Protein AF-B7VDP3-F1 (afdb_monomer_lite)

pLDDT: mean 70.41, std 14.07, range [39.88, 89.5]

Radius of gyration: 23.16 Å; chains: 1; bounding box: 35×27×85 Å

Structure (mmCIF, N/CA/C/O backbone):
data_AF-B7VDP3-F1
#
_entry.id   AF-B7VDP3-F1
#
loop_
_atom_site.group_PDB
_atom_site.id
_atom_site.type_symbol
_atom_site.label_atom_id
_atom_site.label_alt_id
_atom_site.label_comp_id
_atom_site.label_asym_id
_atom_site.label_entity_id
_atom_site.label_seq_id
_atom_site.pdbx_PDB_ins_code
_atom_site.Cartn_x
_atom_site.Cartn_y
_atom_site.Cartn_z
_atom_site.occupancy
_atom_site.B_iso_or_equiv
_atom_site.auth_seq_id
_atom_site.auth_comp_id
_atom_site.auth_asym_id
_atom_site.auth_atom_id
_atom_site.pdbx_PDB_model_num
ATOM 1 N N . MET A 1 1 ? -17.508 -7.871 71.443 1.00 39.88 1 MET A N 1
ATOM 2 C CA . MET A 1 1 ? -18.711 -7.025 71.274 1.00 39.88 1 MET A CA 1
ATOM 3 C C . MET A 1 1 ? -18.356 -5.865 70.352 1.00 39.88 1 MET A C 1
ATOM 5 O O . MET A 1 1 ? -17.304 -5.286 70.564 1.00 39.88 1 MET A O 1
ATOM 9 N N . MET A 1 2 ? -19.194 -5.642 69.328 1.00 45.88 2 MET A N 1
ATOM 10 C CA . MET A 1 2 ? -19.334 -4.509 68.379 1.00 45.88 2 MET A CA 1
ATOM 11 C C . MET A 1 2 ? -18.317 -3.346 68.464 1.00 45.88 2 MET A C 1
ATOM 13 O O . MET A 1 2 ? -18.061 -2.817 69.537 1.00 45.88 2 MET A O 1
ATOM 17 N N . ARG A 1 3 ? -17.828 -2.805 67.339 1.00 43.72 3 ARG A N 1
ATOM 18 C CA . ARG A 1 3 ? -18.623 -1.884 66.503 1.00 43.72 3 ARG A CA 1
ATOM 19 C C . ARG A 1 3 ? -18.114 -1.734 65.062 1.00 43.72 3 ARG A C 1
ATOM 21 O O . ARG A 1 3 ? -16.937 -1.518 64.806 1.00 43.72 3 ARG A O 1
ATOM 28 N N . THR A 1 4 ? -19.089 -1.782 64.169 1.00 51.78 4 THR A N 1
ATOM 29 C CA . THR A 1 4 ? -19.140 -1.386 62.761 1.00 51.78 4 THR A CA 1
ATOM 30 C C . THR A 1 4 ? -18.866 0.110 62.567 1.00 51.78 4 THR A C 1
ATOM 32 O O . THR A 1 4 ? -19.524 0.929 63.202 1.00 51.78 4 THR A O 1
ATOM 35 N N . ILE A 1 5 ? -17.974 0.456 61.634 1.00 58.34 5 ILE A N 1
ATOM 36 C CA . ILE A 1 5 ? -17.899 1.734 60.895 1.00 58.34 5 ILE A CA 1
ATOM 37 C C . ILE A 1 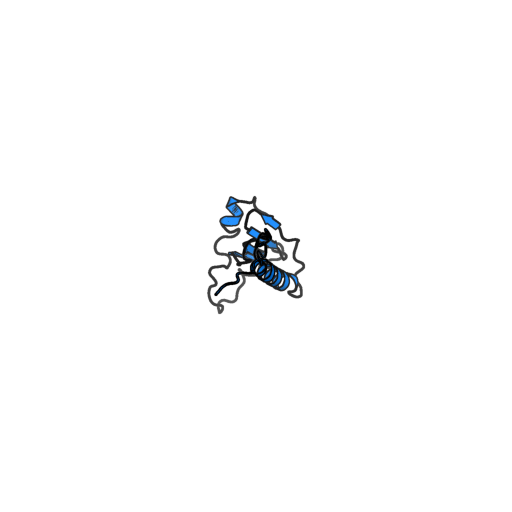5 ? -17.359 1.315 59.511 1.00 58.34 5 ILE A C 1
ATOM 39 O O . ILE A 1 5 ? -16.301 0.708 59.446 1.00 58.34 5 ILE A O 1
ATOM 43 N N . GLY A 1 6 ? -18.051 1.415 58.378 1.00 48.41 6 GLY A N 1
ATOM 44 C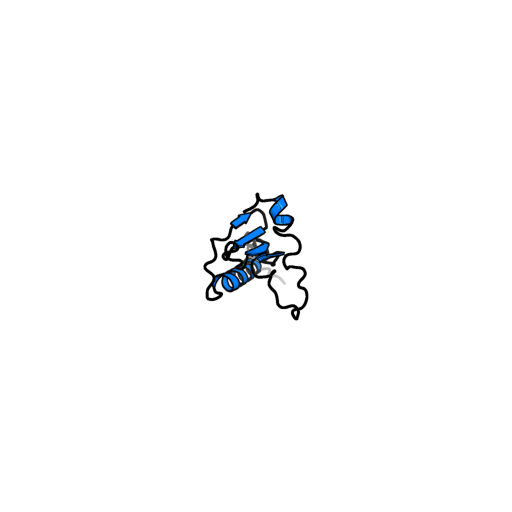 CA . GLY A 1 6 ? -18.978 2.450 57.946 1.00 48.41 6 GLY A CA 1
ATOM 45 C C . GLY A 1 6 ? -18.250 3.354 56.946 1.00 48.41 6 GLY A C 1
ATOM 46 O O . GLY A 1 6 ? -17.440 4.167 57.360 1.00 48.41 6 GLY A O 1
ATOM 47 N N . PHE A 1 7 ? -18.586 3.212 55.660 1.00 53.12 7 PHE A N 1
ATOM 48 C CA . PHE A 1 7 ? -18.223 4.082 54.529 1.00 53.12 7 PHE A CA 1
ATOM 49 C C . PHE A 1 7 ? -16.794 4.021 53.967 1.00 53.12 7 PHE A C 1
ATOM 51 O O . PHE A 1 7 ? -15.913 4.792 54.326 1.00 53.12 7 PHE A O 1
ATOM 58 N N . LEU A 1 8 ? -16.650 3.229 52.902 1.00 53.38 8 LEU A N 1
ATOM 59 C CA . LEU A 1 8 ? -15.883 3.644 51.727 1.00 53.38 8 LEU A CA 1
ATOM 60 C C . LEU A 1 8 ? -16.626 3.179 50.468 1.00 53.38 8 LEU A C 1
ATOM 62 O O . LEU A 1 8 ? -16.257 2.221 49.797 1.00 53.38 8 LEU A O 1
ATOM 66 N N . PHE A 1 9 ? -17.737 3.859 50.175 1.00 51.03 9 PHE A N 1
ATOM 67 C CA . PHE A 1 9 ? -18.342 3.834 48.844 1.00 51.03 9 PHE A CA 1
ATOM 68 C C . PHE A 1 9 ? -17.472 4.728 47.953 1.00 51.03 9 PHE A C 1
ATOM 70 O O . PHE A 1 9 ? -17.734 5.916 47.785 1.00 51.03 9 PHE A O 1
ATOM 77 N N . LEU A 1 10 ? -16.369 4.168 47.455 1.00 57.06 10 LEU A N 1
ATOM 78 C CA . LEU A 1 10 ? -15.592 4.791 46.394 1.00 57.06 10 LEU A CA 1
ATOM 79 C C . LEU A 1 10 ? -16.419 4.627 45.114 1.00 57.06 10 LEU A C 1
ATOM 81 O O . LEU A 1 10 ? -16.444 3.563 44.498 1.00 57.06 10 LEU A O 1
ATOM 85 N N . THR A 1 11 ? -17.192 5.654 44.776 1.00 55.75 11 THR A N 1
ATOM 86 C CA . THR A 1 11 ? -17.976 5.713 43.544 1.00 55.75 11 THR A CA 1
ATOM 87 C C . THR A 1 11 ? -17.036 5.575 42.353 1.00 55.75 11 THR A C 1
ATOM 89 O O . THR A 1 11 ? -16.288 6.502 42.038 1.00 55.75 11 THR A O 1
ATOM 92 N N . LEU A 1 12 ? -17.080 4.407 41.703 1.00 55.66 12 LEU A N 1
ATOM 93 C CA . LEU A 1 12 ? -16.557 4.194 40.359 1.00 55.66 12 LEU A CA 1
ATOM 94 C C . LEU A 1 12 ? -17.237 5.202 39.423 1.00 55.66 12 LEU A C 1
ATOM 96 O O . LEU A 1 12 ? -18.344 4.976 38.937 1.00 55.66 12 LEU A O 1
ATOM 100 N N . LEU A 1 13 ? -16.566 6.319 39.155 1.00 58.66 13 LEU A N 1
ATOM 101 C CA . LEU A 1 13 ? -16.776 7.063 37.924 1.00 58.66 13 LEU A CA 1
ATOM 102 C C . LEU A 1 13 ? -16.261 6.161 36.802 1.00 58.66 13 LEU A C 1
ATOM 104 O O . LEU A 1 13 ? -15.062 6.106 36.532 1.00 58.66 13 LEU A O 1
ATOM 108 N N . ALA A 1 14 ? -17.172 5.399 36.198 1.00 58.47 14 ALA A N 1
ATOM 109 C CA . ALA A 1 14 ? -16.939 4.731 34.930 1.00 58.47 14 ALA A CA 1
ATOM 110 C C . ALA A 1 14 ? -16.659 5.816 33.883 1.00 58.47 14 ALA A C 1
ATOM 112 O O . ALA A 1 14 ? -17.571 6.373 33.271 1.00 58.47 14 ALA A O 1
ATOM 113 N N . ALA A 1 15 ? -15.381 6.163 33.732 1.00 55.22 15 ALA A N 1
ATOM 114 C CA . ALA A 1 15 ? -14.904 6.953 32.620 1.00 55.22 15 ALA A CA 1
ATOM 115 C C . ALA A 1 15 ? -15.275 6.194 31.341 1.00 55.22 15 ALA A C 1
ATOM 117 O O . ALA A 1 15 ? -14.731 5.130 31.047 1.00 55.22 15 ALA A O 1
ATOM 118 N N . CYS A 1 16 ? -16.256 6.721 30.613 1.00 51.47 16 CYS A N 1
ATOM 119 C CA . CYS A 1 16 ? -16.537 6.317 29.247 1.00 51.47 16 CYS A CA 1
ATOM 120 C C . CYS A 1 16 ? -15.366 6.783 28.381 1.00 51.47 16 CYS A C 1
ATOM 122 O O . CYS A 1 16 ? -15.426 7.842 27.764 1.00 51.47 16 CYS A O 1
ATOM 124 N N . THR A 1 17 ? -14.276 6.024 28.372 1.00 64.62 17 THR A N 1
ATOM 125 C CA . THR A 1 17 ? -13.212 6.214 27.394 1.00 64.62 17 THR A CA 1
ATOM 126 C C . THR A 1 17 ? -13.541 5.316 26.208 1.00 64.62 17 THR A C 1
ATOM 128 O O . THR A 1 17 ? -13.523 4.092 26.368 1.00 64.62 17 THR A O 1
ATOM 131 N N . PRO A 1 18 ? -13.856 5.851 25.015 1.00 53.41 18 PRO A N 1
ATOM 132 C CA . PRO A 1 18 ? -13.816 5.029 23.820 1.00 53.41 18 PRO A CA 1
ATOM 133 C C . PRO A 1 18 ? -12.359 4.598 23.632 1.00 53.41 18 PRO A C 1
ATOM 135 O O . PRO A 1 18 ? -11.499 5.398 23.271 1.00 53.41 18 PRO A O 1
ATOM 138 N N . ALA A 1 19 ? -12.069 3.334 23.934 1.00 53.16 19 ALA A N 1
ATOM 139 C CA . ALA A 1 19 ? -10.793 2.694 23.656 1.00 53.16 19 ALA A CA 1
ATOM 140 C C . ALA A 1 19 ? -10.659 2.455 22.142 1.00 53.16 19 ALA A C 1
ATOM 142 O O . ALA A 1 19 ? -10.635 1.322 21.673 1.00 53.16 19 ALA A O 1
ATOM 143 N N . LEU A 1 20 ? -10.607 3.529 21.354 1.00 48.81 20 LEU A N 1
ATOM 144 C CA . LEU A 1 20 ? -10.164 3.454 19.968 1.00 48.81 20 LEU A CA 1
ATOM 145 C C . LEU A 1 20 ? -8.630 3.392 19.973 1.00 48.81 20 LEU A C 1
ATOM 147 O O . LEU A 1 20 ? -7.936 4.400 20.034 1.00 48.81 20 LEU A O 1
ATOM 151 N N . GLN A 1 21 ? -8.143 2.152 20.031 1.00 51.72 21 GLN A N 1
ATOM 152 C CA . GLN A 1 21 ? -6.851 1.632 19.570 1.00 51.72 21 GLN A CA 1
ATOM 153 C C . GLN A 1 21 ? -5.722 2.654 19.317 1.00 51.72 21 GLN A C 1
ATOM 155 O O . GLN A 1 21 ? -5.381 2.990 18.187 1.00 51.72 21 GLN A O 1
ATOM 160 N N . GLN A 1 22 ? -5.013 3.037 20.378 1.00 52.59 22 GLN A N 1
ATOM 161 C CA . GLN A 1 22 ? -3.749 3.791 20.295 1.00 52.59 22 GLN A CA 1
ATOM 162 C C . GLN A 1 22 ? -2.621 3.019 19.570 1.00 52.59 22 GLN A C 1
ATOM 164 O O . GLN A 1 22 ? -1.669 3.602 19.046 1.00 52.59 22 GLN A O 1
ATOM 169 N N . GLN A 1 23 ? -2.737 1.690 19.521 1.00 50.44 23 GLN A N 1
ATOM 170 C CA . GLN A 1 23 ? -1.759 0.791 18.912 1.00 50.44 23 GLN A CA 1
ATOM 171 C C . GLN A 1 23 ? -1.834 0.786 17.373 1.00 50.44 23 GLN A C 1
ATOM 173 O O . GLN A 1 23 ? -0.801 0.696 16.710 1.00 50.44 23 GLN A O 1
ATOM 178 N N . ASP A 1 24 ? -3.031 0.964 16.812 1.00 56.44 24 ASP A N 1
ATOM 179 C CA . ASP A 1 24 ? -3.272 0.925 15.363 1.00 56.44 24 ASP A CA 1
ATOM 180 C C . ASP A 1 24 ? -2.809 2.204 14.658 1.00 56.44 24 ASP A C 1
ATOM 182 O O . ASP A 1 24 ? -2.134 2.149 13.628 1.00 56.44 24 ASP A O 1
ATOM 186 N N . VAL A 1 25 ? -3.041 3.364 15.281 1.00 59.06 25 VAL A N 1
ATOM 187 C CA . VAL A 1 25 ? -2.577 4.659 14.753 1.00 59.06 25 VAL A CA 1
ATOM 188 C C . VAL A 1 25 ? -1.049 4.705 14.674 1.00 59.06 25 VAL A C 1
ATOM 190 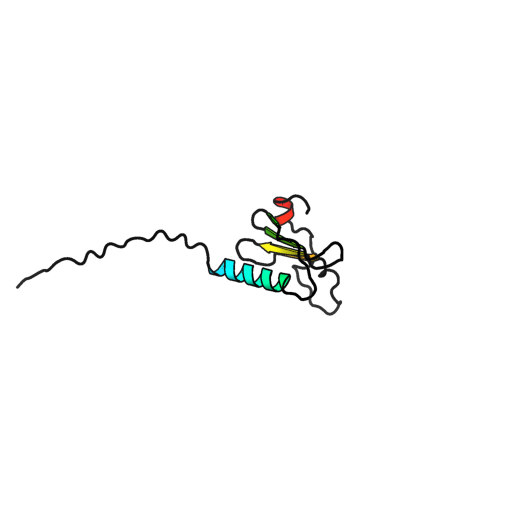O O . VAL A 1 25 ? -0.487 5.253 13.728 1.00 59.06 25 VAL A O 1
ATOM 193 N N . SER A 1 26 ? -0.357 4.083 15.632 1.00 63.31 26 SER A N 1
ATOM 194 C CA . SER A 1 26 ? 1.110 4.068 15.679 1.00 63.31 26 SER A CA 1
ATOM 195 C C . SER A 1 26 ? 1.718 3.274 14.517 1.00 63.31 26 SER A C 1
ATOM 197 O O . SER A 1 26 ? 2.718 3.691 13.935 1.00 63.31 26 SER A O 1
ATOM 199 N N . LYS A 1 27 ? 1.099 2.149 14.139 1.00 67.31 27 LYS A N 1
ATOM 200 C CA . LYS A 1 27 ? 1.559 1.294 13.036 1.00 67.31 27 LYS A CA 1
ATOM 201 C C . LYS A 1 27 ? 1.277 1.934 11.677 1.00 67.31 27 LYS A C 1
ATOM 203 O O . LYS A 1 27 ? 2.162 1.967 10.823 1.00 67.31 27 LYS A O 1
ATOM 208 N N . LEU A 1 28 ? 0.090 2.522 11.524 1.00 62.66 28 LEU A N 1
ATOM 209 C CA . LEU A 1 28 ? -0.285 3.323 10.361 1.00 62.66 28 LEU A CA 1
ATOM 210 C C . LEU A 1 28 ? 0.691 4.490 10.155 1.00 62.66 28 LEU A C 1
ATOM 212 O O . LEU A 1 28 ? 1.232 4.669 9.066 1.00 62.66 28 LEU A O 1
ATOM 216 N N . HIS A 1 29 ? 0.980 5.239 11.224 1.00 64.06 29 HIS A N 1
ATOM 217 C CA . HIS A 1 29 ? 1.903 6.370 11.186 1.00 64.06 29 HIS A CA 1
ATOM 218 C C . HIS A 1 29 ? 3.328 5.940 10.823 1.00 64.06 29 HIS A C 1
ATOM 220 O O . HIS A 1 29 ? 3.962 6.600 10.009 1.00 64.06 29 HIS A O 1
ATOM 226 N N . GLN A 1 30 ? 3.819 4.814 11.352 1.00 68.19 30 GLN A N 1
ATOM 227 C CA . GLN A 1 30 ? 5.134 4.277 10.988 1.00 68.19 30 GLN A CA 1
ATOM 228 C C . GLN A 1 30 ? 5.216 3.847 9.518 1.00 68.19 30 GLN A C 1
ATOM 230 O O . GLN A 1 30 ? 6.242 4.065 8.877 1.00 68.19 30 GLN A O 1
ATOM 235 N N . ILE A 1 31 ? 4.156 3.248 8.968 1.00 66.75 31 ILE A N 1
ATOM 236 C CA . ILE A 1 31 ? 4.123 2.810 7.564 1.00 66.75 31 ILE A CA 1
ATOM 237 C C . ILE A 1 31 ? 4.078 4.014 6.632 1.00 66.75 31 ILE A C 1
ATOM 239 O O . ILE A 1 31 ? 4.885 4.095 5.707 1.00 66.75 31 ILE A O 1
ATOM 243 N N . ILE A 1 32 ? 3.207 4.979 6.925 1.00 64.88 32 ILE A N 1
ATOM 244 C CA . ILE A 1 32 ? 3.144 6.253 6.210 1.00 64.88 32 ILE A CA 1
ATOM 245 C C . ILE A 1 32 ? 4.508 6.945 6.296 1.00 64.88 32 ILE A C 1
ATOM 247 O O . ILE A 1 32 ? 5.089 7.243 5.263 1.00 64.88 32 ILE A O 1
ATOM 251 N N . GLN A 1 33 ? 5.097 7.106 7.483 1.00 64.56 33 GLN A N 1
ATOM 252 C CA . GLN A 1 33 ? 6.431 7.696 7.62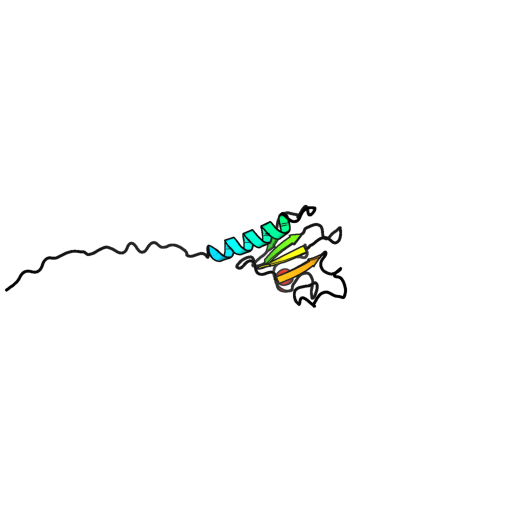2 1.00 64.56 33 GLN A CA 1
ATOM 253 C C . GLN A 1 33 ? 7.497 6.938 6.828 1.00 64.56 33 GLN A C 1
ATOM 255 O O . GLN A 1 33 ? 8.294 7.569 6.151 1.00 64.56 33 GLN A O 1
ATOM 260 N N . LYS A 1 34 ? 7.511 5.603 6.833 1.00 66.62 34 LYS A N 1
ATOM 261 C CA . LYS A 1 34 ? 8.485 4.825 6.054 1.00 66.62 34 LYS A CA 1
ATOM 262 C C . LYS A 1 34 ? 8.330 5.030 4.541 1.00 66.62 34 LYS A C 1
ATOM 264 O O . LYS A 1 34 ? 9.331 5.017 3.830 1.00 66.62 34 LYS A O 1
ATOM 269 N N . ILE A 1 35 ? 7.099 5.208 4.061 1.00 65.38 35 ILE A N 1
ATOM 270 C CA . ILE A 1 35 ? 6.800 5.466 2.648 1.00 65.38 35 ILE A CA 1
ATOM 271 C C . ILE A 1 35 ? 7.168 6.915 2.281 1.00 65.38 35 ILE A C 1
ATOM 273 O O . ILE A 1 35 ? 7.921 7.127 1.335 1.00 65.38 35 ILE A O 1
ATOM 277 N N . TYR A 1 36 ? 6.713 7.894 3.070 1.00 59.97 36 TYR A N 1
ATOM 278 C CA . TYR A 1 36 ? 6.929 9.331 2.847 1.00 59.97 36 TYR A CA 1
ATOM 279 C C . TYR A 1 36 ? 8.368 9.798 3.091 1.00 59.97 36 TYR A C 1
ATOM 281 O O . TYR A 1 36 ? 8.806 10.764 2.478 1.00 59.97 36 TYR A O 1
ATOM 289 N N . LEU A 1 37 ? 9.107 9.153 3.996 1.00 56.66 37 LEU A N 1
ATOM 290 C CA . LEU A 1 37 ? 10.491 9.514 4.325 1.00 56.66 37 LEU A CA 1
ATOM 291 C C . LEU A 1 37 ? 11.514 8.748 3.478 1.00 56.66 37 LEU A C 1
ATOM 293 O O . LEU A 1 37 ? 12.713 8.857 3.735 1.00 56.66 37 LEU A O 1
ATOM 297 N N . SER A 1 38 ? 11.074 7.962 2.488 1.00 58.69 38 SER A N 1
ATOM 298 C CA . SER A 1 38 ? 12.000 7.329 1.554 1.00 58.69 38 SER A CA 1
ATOM 299 C C . SER A 1 38 ? 12.629 8.416 0.664 1.00 58.69 38 SER A C 1
ATOM 301 O O . SER A 1 38 ? 11.896 9.124 -0.034 1.00 58.69 38 SER A O 1
ATOM 303 N N . PRO A 1 39 ? 13.960 8.618 0.711 1.00 47.12 39 PRO A N 1
ATOM 304 C CA . PRO A 1 39 ? 14.603 9.736 0.031 1.00 47.12 39 PRO A CA 1
ATOM 305 C C . PRO A 1 39 ? 14.385 9.654 -1.486 1.00 47.12 39 PRO A C 1
ATOM 307 O O . PRO A 1 39 ? 14.749 8.663 -2.111 1.00 47.12 39 PRO A O 1
ATOM 310 N N . GLY A 1 40 ? 13.798 10.709 -2.063 1.00 56.47 40 GLY A N 1
ATOM 311 C CA . GLY A 1 40 ? 13.521 10.832 -3.502 1.00 56.47 40 GLY A CA 1
ATOM 312 C C . GLY A 1 40 ? 12.055 10.650 -3.921 1.00 56.47 40 GLY A C 1
ATOM 313 O O . GLY A 1 40 ? 11.739 10.922 -5.076 1.00 56.47 40 GLY A O 1
ATOM 314 N N . ASN A 1 41 ? 11.158 10.260 -3.008 1.00 60.09 41 ASN A N 1
ATOM 315 C CA . ASN A 1 41 ? 9.737 10.065 -3.310 1.00 60.09 41 ASN A CA 1
ATOM 316 C C . ASN A 1 41 ? 8.887 11.240 -2.801 1.00 60.09 41 ASN A C 1
ATOM 318 O O . ASN A 1 41 ? 8.566 11.328 -1.617 1.00 60.09 41 ASN A O 1
ATOM 322 N N . GLU A 1 42 ? 8.484 12.138 -3.699 1.00 72.94 42 GLU A N 1
ATOM 323 C CA . GLU A 1 42 ? 7.426 13.116 -3.417 1.00 72.94 42 GLU A CA 1
ATOM 324 C C . GLU A 1 42 ? 6.066 12.424 -3.535 1.00 72.94 42 GLU A C 1
ATOM 326 O O . GLU A 1 42 ? 5.453 12.396 -4.604 1.00 72.94 42 GLU A O 1
ATOM 331 N N . CYS A 1 43 ? 5.603 11.819 -2.442 1.00 78.12 43 CYS A N 1
ATOM 332 C CA . CYS A 1 43 ? 4.292 11.184 -2.441 1.00 78.12 43 CYS A CA 1
ATOM 333 C C . CYS A 1 43 ? 3.160 12.214 -2.401 1.00 78.12 43 CYS A C 1
ATOM 335 O O . CYS A 1 43 ? 3.194 13.177 -1.630 1.00 78.12 43 CYS A O 1
ATOM 337 N N . LYS A 1 44 ? 2.124 11.980 -3.217 1.00 84.38 44 LYS A N 1
ATOM 338 C CA . LYS A 1 44 ? 0.849 12.706 -3.174 1.00 84.38 44 LYS A CA 1
ATOM 339 C C . LYS A 1 44 ? 0.211 12.531 -1.795 1.00 84.38 44 LYS A C 1
ATOM 341 O O . LYS A 1 44 ? 0.576 11.628 -1.041 1.00 84.38 44 LYS A O 1
ATOM 346 N N . ALA A 1 45 ? -0.749 13.385 -1.445 1.00 81.56 45 ALA A N 1
ATOM 347 C CA . ALA A 1 45 ? -1.506 13.219 -0.205 1.00 81.56 45 ALA A CA 1
ATOM 348 C C . ALA A 1 45 ? -2.226 11.851 -0.180 1.00 81.56 45 ALA A C 1
ATOM 350 O O . ALA A 1 45 ? -2.689 11.410 -1.237 1.00 81.56 45 ALA A O 1
ATOM 351 N N . PRO A 1 46 ? -2.351 11.181 0.984 1.00 85.06 46 PRO A N 1
ATOM 352 C CA . PRO A 1 46 ? -3.030 9.895 1.051 1.00 85.06 46 PRO A CA 1
ATOM 353 C C . PRO A 1 46 ? -4.504 10.051 0.680 1.00 85.06 46 PRO A C 1
ATOM 355 O O . PRO A 1 46 ? -5.178 10.961 1.165 1.00 85.06 46 PRO A O 1
ATOM 358 N N . VAL A 1 47 ? -5.021 9.131 -0.129 1.00 88.25 47 VAL A N 1
ATOM 359 C CA . VAL A 1 47 ? -6.448 9.063 -0.453 1.00 88.25 47 VAL A CA 1
ATOM 360 C C . VAL A 1 47 ? -7.083 7.991 0.419 1.00 88.25 47 VAL A C 1
ATOM 362 O O . VAL A 1 47 ? -6.762 6.811 0.294 1.00 88.25 47 VAL A O 1
ATOM 365 N N . ILE A 1 48 ? -7.979 8.404 1.311 1.00 88.69 48 ILE A N 1
ATOM 366 C CA . ILE A 1 48 ? -8.728 7.502 2.190 1.00 88.69 48 ILE A CA 1
ATOM 367 C C . ILE A 1 48 ? -10.070 7.198 1.539 1.00 88.69 48 ILE A C 1
ATOM 369 O O . ILE A 1 48 ? -10.796 8.109 1.141 1.00 88.69 48 ILE A O 1
ATOM 373 N N . CYS A 1 49 ? -10.417 5.922 1.464 1.00 87.44 49 CYS A N 1
ATOM 374 C CA . CYS A 1 49 ? -11.673 5.480 0.900 1.00 87.44 49 CYS A CA 1
ATOM 375 C C . CYS A 1 49 ? -12.157 4.192 1.581 1.00 87.44 49 CYS A C 1
ATOM 377 O O . CYS A 1 49 ? -11.539 3.128 1.492 1.00 87.44 49 CYS A O 1
ATOM 379 N N . GLY A 1 50 ? -13.272 4.312 2.306 1.00 87.75 50 GLY A N 1
ATOM 380 C CA . GLY A 1 50 ? -13.746 3.264 3.206 1.00 87.75 50 GLY A CA 1
ATOM 381 C C . GLY A 1 50 ? -12.674 2.893 4.234 1.00 87.75 50 GLY A C 1
ATOM 382 O O . GLY A 1 50 ? -12.087 3.760 4.882 1.00 87.75 50 GLY A O 1
ATOM 383 N N . ASP A 1 51 ? -12.394 1.596 4.343 1.00 89.44 51 ASP A N 1
ATOM 384 C CA . ASP A 1 51 ? -11.347 1.056 5.215 1.00 89.44 51 ASP A CA 1
ATOM 385 C C . ASP A 1 51 ? -9.978 0.956 4.528 1.00 89.44 51 ASP A C 1
ATOM 387 O O . ASP A 1 51 ? -9.081 0.305 5.048 1.00 89.44 51 ASP A O 1
ATOM 391 N N . THR A 1 52 ? -9.795 1.555 3.349 1.00 88.50 52 THR A N 1
ATOM 392 C CA . THR A 1 52 ? -8.534 1.491 2.600 1.00 88.50 52 THR A CA 1
ATOM 393 C C . THR A 1 52 ? -7.939 2.881 2.422 1.00 88.50 52 THR A C 1
ATOM 395 O O . THR A 1 52 ? -8.653 3.864 2.242 1.00 88.50 52 THR A O 1
ATOM 398 N N . VAL A 1 53 ? -6.616 2.965 2.439 1.00 88.88 53 VAL A N 1
ATOM 399 C CA . VAL A 1 53 ? -5.857 4.168 2.108 1.00 88.88 53 VAL A CA 1
ATOM 400 C C . VAL A 1 53 ? -4.907 3.847 0.966 1.00 88.88 53 VAL A C 1
ATOM 402 O O . VAL A 1 53 ? -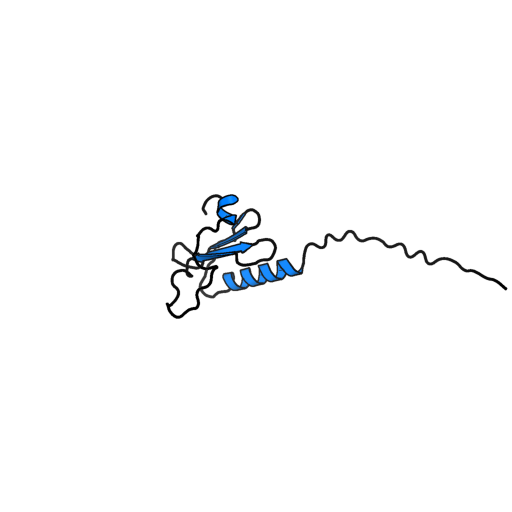4.271 2.793 0.969 1.00 88.88 53 VAL A O 1
ATOM 405 N N . ALA A 1 54 ? -4.809 4.759 0.005 1.00 89.19 54 ALA A N 1
ATOM 406 C CA . ALA A 1 54 ? -3.833 4.722 -1.071 1.00 89.19 54 ALA A CA 1
ATOM 407 C C . ALA A 1 54 ? -2.810 5.846 -0.892 1.00 89.19 54 ALA A C 1
ATOM 409 O O . ALA A 1 54 ? -3.177 6.997 -0.647 1.00 89.19 54 ALA A O 1
ATOM 410 N N . VAL A 1 55 ? -1.530 5.518 -1.041 1.00 87.44 55 VAL A N 1
ATOM 411 C CA . VAL A 1 55 ? -0.433 6.491 -1.100 1.00 87.44 55 VAL A CA 1
ATOM 412 C C . VAL A 1 55 ? 0.307 6.287 -2.410 1.00 87.44 55 VAL A C 1
ATOM 414 O O . VAL A 1 55 ? 0.896 5.229 -2.632 1.00 87.44 55 VAL A O 1
ATOM 417 N N . ASP A 1 56 ? 0.248 7.302 -3.266 1.00 87.00 56 ASP A N 1
ATOM 418 C CA . ASP A 1 56 ? 0.894 7.330 -4.574 1.00 87.00 56 ASP A CA 1
ATOM 419 C C . ASP A 1 56 ? 2.165 8.179 -4.506 1.00 87.00 56 ASP A C 1
ATOM 421 O O . ASP A 1 56 ? 2.108 9.386 -4.267 1.00 87.00 56 ASP A O 1
ATOM 425 N N . CYS A 1 57 ? 3.309 7.538 -4.713 1.00 82.25 57 CYS A N 1
ATOM 426 C CA . CYS A 1 57 ? 4.627 8.160 -4.731 1.00 82.25 57 CYS A CA 1
ATOM 427 C C . CYS A 1 57 ? 5.126 8.516 -6.132 1.00 82.25 57 CYS A C 1
ATOM 429 O O . CYS A 1 57 ? 6.294 8.860 -6.293 1.00 82.25 57 CYS A O 1
ATOM 431 N N . GLY A 1 58 ? 4.239 8.471 -7.127 1.00 81.06 58 GLY A N 1
ATOM 432 C CA . GLY A 1 58 ? 4.516 8.860 -8.503 1.00 81.06 58 GLY A CA 1
ATOM 433 C C . GLY A 1 58 ? 4.412 7.689 -9.468 1.00 81.06 58 GLY A C 1
ATOM 434 O O . GLY A 1 58 ? 5.329 7.449 -10.251 1.00 81.06 58 GLY A O 1
ATOM 435 N N . THR A 1 59 ? 3.317 6.937 -9.412 1.00 81.81 59 THR A N 1
ATOM 436 C CA . THR A 1 59 ? 3.033 5.834 -10.347 1.00 81.81 59 THR A CA 1
ATOM 437 C C . THR A 1 59 ? 3.099 6.237 -11.810 1.00 81.81 59 THR A C 1
ATOM 439 O O . THR A 1 59 ? 3.454 5.412 -12.644 1.00 81.81 59 THR A O 1
ATOM 442 N N . GLU A 1 60 ? 2.849 7.506 -12.140 1.00 79.56 60 GLU A N 1
ATOM 443 C CA . GLU A 1 60 ? 3.054 8.022 -13.498 1.00 79.56 60 GLU A CA 1
ATOM 444 C C . GLU A 1 60 ? 4.521 7.958 -13.971 1.00 79.56 60 GLU A C 1
ATOM 446 O O . GLU A 1 60 ? 4.794 8.021 -15.168 1.00 79.56 60 GLU A O 1
ATOM 451 N N . ARG A 1 61 ? 5.460 7.818 -13.030 1.00 76.12 61 ARG A N 1
ATOM 452 C CA . ARG A 1 61 ? 6.901 7.604 -13.231 1.00 76.12 61 ARG A CA 1
ATOM 453 C C . ARG A 1 61 ? 7.343 6.204 -12.789 1.00 76.12 61 ARG A C 1
ATOM 455 O O . ARG A 1 61 ? 8.523 6.003 -12.525 1.00 76.12 61 ARG A O 1
ATOM 462 N N . ASP A 1 62 ? 6.395 5.276 -12.670 1.00 73.50 62 ASP A N 1
ATOM 463 C CA . ASP A 1 62 ? 6.599 3.920 -12.150 1.00 73.50 62 ASP A CA 1
ATOM 464 C C . ASP A 1 62 ? 7.197 3.875 -10.728 1.00 73.50 62 ASP A C 1
ATOM 466 O O . ASP A 1 62 ? 7.958 2.987 -10.351 1.00 73.50 62 ASP A O 1
ATOM 470 N N . LEU A 1 63 ? 6.850 4.864 -9.900 1.00 76.50 63 LEU A N 1
ATOM 471 C CA . LEU A 1 63 ? 7.208 4.890 -8.482 1.00 76.50 63 LEU A CA 1
ATOM 472 C C . LEU A 1 63 ? 6.138 4.191 -7.621 1.00 76.50 63 LEU A C 1
ATOM 474 O O . LEU A 1 63 ? 5.048 3.868 -8.106 1.00 76.50 63 LEU A O 1
ATOM 478 N N . PRO A 1 64 ? 6.425 3.929 -6.331 1.00 80.62 64 PRO A N 1
ATOM 479 C CA . PRO A 1 64 ? 5.536 3.165 -5.466 1.00 80.62 64 PRO A CA 1
ATOM 480 C C . PRO A 1 64 ? 4.098 3.679 -5.374 1.00 80.62 64 PRO A C 1
ATOM 482 O O . PRO A 1 64 ? 3.867 4.848 -5.092 1.00 80.62 64 PRO A O 1
ATOM 485 N N . LEU A 1 65 ? 3.132 2.767 -5.487 1.00 85.62 65 LEU A N 1
ATOM 486 C CA . LEU A 1 65 ? 1.756 2.962 -5.020 1.00 85.62 65 LEU A CA 1
ATOM 487 C C . LEU A 1 65 ? 1.414 1.865 -4.032 1.00 85.62 65 LEU A C 1
ATOM 489 O O . LEU A 1 65 ? 1.543 0.680 -4.340 1.00 85.62 65 LEU A O 1
ATOM 493 N N . VAL A 1 66 ? 0.997 2.265 -2.838 1.00 86.25 66 VAL A N 1
ATOM 494 C CA . VAL A 1 66 ? 0.741 1.346 -1.731 1.00 86.25 66 VAL A CA 1
ATOM 495 C C . VAL A 1 66 ? -0.687 1.509 -1.249 1.00 86.25 66 VAL A C 1
ATOM 497 O O . VAL A 1 66 ? -1.129 2.621 -0.965 1.00 86.25 66 VAL A O 1
ATOM 500 N N . TYR A 1 67 ? -1.379 0.382 -1.113 1.00 88.12 67 TYR A N 1
ATOM 501 C CA . TYR A 1 67 ? -2.682 0.281 -0.478 1.00 88.12 67 TYR A CA 1
ATOM 502 C C . TYR A 1 67 ? -2.531 -0.359 0.897 1.00 88.12 67 TYR A C 1
ATOM 504 O O . TYR A 1 67 ? -1.906 -1.415 1.024 1.00 88.12 67 TYR A O 1
ATOM 512 N N . PHE A 1 68 ? -3.130 0.236 1.920 1.00 88.31 68 PHE A N 1
ATOM 513 C CA . PHE A 1 68 ? -3.166 -0.317 3.273 1.00 88.31 68 PHE A CA 1
ATOM 514 C C . PHE A 1 68 ? -4.534 -0.138 3.914 1.00 88.31 68 PHE A C 1
ATOM 516 O O . PHE A 1 68 ? -5.318 0.728 3.530 1.00 88.31 68 PHE A O 1
ATOM 523 N N . ASN A 1 69 ? -4.827 -0.989 4.887 1.00 88.81 69 ASN A N 1
ATOM 524 C CA . ASN A 1 69 ? -6.037 -0.906 5.679 1.00 88.81 69 ASN A CA 1
ATOM 525 C C . ASN A 1 69 ? -5.938 0.300 6.630 1.00 88.81 69 ASN A C 1
ATOM 527 O O . ASN A 1 69 ? -4.958 0.472 7.351 1.00 88.81 69 ASN A O 1
ATOM 531 N N . ASN A 1 70 ? -6.951 1.160 6.604 1.00 84.69 70 ASN A N 1
ATOM 532 C CA . ASN A 1 70 ? -7.024 2.387 7.391 1.00 84.69 70 ASN A CA 1
ATOM 533 C C . ASN A 1 70 ? -7.177 2.117 8.896 1.00 84.69 70 ASN A C 1
ATOM 535 O O . ASN A 1 70 ? -6.895 2.989 9.712 1.00 84.69 70 ASN A O 1
ATOM 539 N N . ARG A 1 71 ? -7.650 0.922 9.266 1.00 84.25 71 ARG A N 1
ATOM 540 C CA . ARG A 1 71 ? -7.859 0.529 10.659 1.00 84.25 71 ARG A CA 1
ATOM 541 C C . ARG A 1 71 ? -6.549 0.108 11.304 1.00 84.25 71 ARG A C 1
ATOM 543 O O . ARG A 1 71 ? -6.142 0.734 12.265 1.00 84.25 71 ARG A O 1
ATOM 550 N N . ASP A 1 72 ? -5.870 -0.889 10.744 1.00 81.00 72 ASP A N 1
ATOM 551 C CA . ASP A 1 72 ? -4.704 -1.543 11.365 1.00 81.00 72 ASP A CA 1
ATOM 552 C C . ASP A 1 72 ? -3.358 -1.224 10.685 1.00 81.00 72 ASP A C 1
ATOM 554 O O . ASP A 1 72 ? -2.294 -1.710 11.095 1.00 81.00 72 ASP A O 1
ATOM 558 N N . GLY A 1 73 ? -3.392 -0.416 9.622 1.00 79.69 73 GLY A N 1
ATOM 559 C CA . GLY A 1 73 ? -2.233 -0.080 8.805 1.00 79.69 73 GLY A CA 1
ATOM 560 C C . GLY A 1 73 ? -1.657 -1.257 8.030 1.00 79.69 73 GLY A C 1
ATOM 561 O O . GLY A 1 73 ? -0.575 -1.125 7.467 1.00 79.69 73 GLY A O 1
ATOM 562 N N . GLU A 1 74 ? -2.305 -2.421 7.986 1.00 84.75 74 GLU A N 1
ATOM 563 C CA . GLU A 1 74 ? -1.772 -3.558 7.250 1.00 84.75 74 GLU A CA 1
ATOM 564 C C . GLU A 1 74 ? -1.701 -3.238 5.756 1.00 84.75 74 GLU A C 1
ATOM 566 O O . GLU A 1 74 ? -2.690 -2.843 5.138 1.00 84.75 74 GLU A O 1
ATOM 571 N N . VAL A 1 75 ? -0.527 -3.443 5.153 1.00 84.69 75 VAL A N 1
ATOM 572 C CA . VAL A 1 75 ? -0.392 -3.345 3.701 1.00 84.69 75 VAL A CA 1
ATOM 573 C C . VAL A 1 75 ? -1.267 -4.405 3.052 1.00 84.69 75 VAL A C 1
ATOM 575 O O . VAL A 1 75 ? -1.117 -5.598 3.315 1.00 84.69 75 VAL A O 1
ATOM 578 N N . ILE A 1 76 ? -2.150 -3.947 2.181 1.00 88.31 76 ILE A N 1
ATOM 579 C CA . ILE A 1 76 ? -3.037 -4.769 1.374 1.00 88.31 76 ILE A CA 1
ATOM 580 C C . ILE A 1 76 ? -2.314 -5.160 0.089 1.00 88.31 76 ILE A C 1
ATOM 582 O O . ILE A 1 76 ? -2.275 -6.338 -0.257 1.00 88.31 76 ILE A O 1
ATOM 586 N N . MET A 1 77 ? -1.752 -4.174 -0.620 1.00 86.38 77 MET A N 1
ATOM 587 C CA . MET A 1 77 ? -1.107 -4.405 -1.910 1.00 86.38 77 MET A CA 1
ATOM 588 C C . MET A 1 77 ? -0.128 -3.289 -2.292 1.00 86.38 77 MET A C 1
ATOM 590 O O . MET A 1 77 ? -0.348 -2.121 -1.976 1.00 86.38 77 MET A O 1
ATOM 594 N N . TYR A 1 78 ? 0.916 -3.653 -3.030 1.00 84.19 78 TYR A N 1
ATOM 595 C CA . TYR A 1 78 ? 1.831 -2.757 -3.733 1.00 84.19 78 TYR A CA 1
ATOM 596 C C . TYR A 1 78 ? 1.522 -2.790 -5.237 1.00 84.19 78 TYR A C 1
ATOM 598 O O . TYR A 1 78 ? 1.448 -3.876 -5.809 1.00 84.19 78 TYR A O 1
ATOM 606 N N . CYS A 1 79 ? 1.349 -1.628 -5.868 1.00 80.75 79 CYS A N 1
ATOM 607 C CA . CYS A 1 79 ? 0.830 -1.487 -7.235 1.00 80.75 79 CYS A CA 1
ATOM 608 C C . CYS A 1 79 ? 1.648 -0.588 -8.176 1.00 80.75 79 CYS A C 1
ATOM 610 O O . CYS A 1 79 ? 1.288 -0.469 -9.340 1.00 80.75 79 CYS A O 1
ATOM 612 N N . GLY A 1 80 ? 2.739 0.016 -7.704 1.00 74.31 80 GLY A N 1
ATOM 613 C CA . GLY A 1 80 ? 3.691 0.788 -8.519 1.00 74.31 80 GLY A CA 1
ATOM 614 C C . GLY A 1 80 ? 5.107 0.573 -8.001 1.00 74.31 80 GLY A C 1
ATOM 615 O O . GLY A 1 80 ? 5.240 0.196 -6.830 1.00 74.31 80 GLY A O 1
ATOM 616 N N . GLY A 1 81 ? 6.138 0.697 -8.847 1.00 66.50 81 GLY A N 1
ATOM 617 C CA . GLY A 1 81 ? 7.564 0.511 -8.508 1.00 66.50 81 GLY A CA 1
ATOM 618 C C . GLY A 1 81 ? 7.965 -0.860 -7.935 1.00 66.50 81 GLY A C 1
ATOM 619 O O . GLY A 1 81 ? 9.139 -1.140 -7.718 1.00 66.50 81 GLY A O 1
ATOM 620 N N . ALA A 1 82 ? 6.990 -1.723 -7.654 1.00 62.66 82 ALA A N 1
ATOM 621 C CA . ALA A 1 82 ? 7.131 -3.042 -7.054 1.00 62.66 82 ALA A CA 1
ATOM 622 C C . ALA A 1 82 ? 6.759 -4.164 -8.030 1.00 62.66 82 ALA A C 1
ATOM 624 O O . ALA A 1 82 ? 6.771 -5.328 -7.629 1.00 62.66 82 ALA A O 1
ATOM 625 N N . CYS A 1 83 ? 6.402 -3.825 -9.273 1.00 58.41 83 CYS A N 1
ATOM 626 C CA . CYS A 1 83 ? 6.289 -4.801 -10.351 1.00 58.41 83 CYS A CA 1
ATOM 627 C C . CYS A 1 83 ? 7.662 -5.021 -11.030 1.00 58.41 83 CYS A C 1
ATOM 629 O O . CYS A 1 83 ? 7.938 -6.131 -11.474 1.00 58.41 83 CYS A O 1
ATOM 631 N N . ASP A 1 84 ? 8.558 -4.026 -10.977 1.00 58.75 84 ASP A N 1
ATOM 632 C CA . ASP A 1 84 ? 9.957 -4.093 -11.429 1.00 58.75 84 ASP A CA 1
ATOM 633 C C . ASP A 1 84 ? 10.898 -4.595 -10.320 1.00 58.75 84 ASP A C 1
ATOM 635 O O . ASP A 1 84 ? 11.781 -3.896 -9.818 1.00 58.75 84 ASP A O 1
ATOM 639 N N . VAL A 1 85 ? 10.695 -5.837 -9.884 1.00 58.72 85 VAL A N 1
ATOM 640 C CA . VAL A 1 85 ? 11.562 -6.466 -8.877 1.00 58.72 85 VAL A CA 1
ATOM 641 C C . VAL A 1 85 ? 12.584 -7.385 -9.544 1.00 58.72 85 VAL A C 1
ATOM 643 O O . VAL A 1 85 ? 12.205 -8.131 -10.446 1.00 58.72 85 VAL A O 1
ATOM 646 N N . PRO A 1 86 ? 13.854 -7.425 -9.090 1.00 55.22 86 PRO A N 1
ATOM 647 C CA . PRO A 1 86 ? 14.820 -8.386 -9.610 1.00 55.22 86 PRO A CA 1
ATOM 648 C C . PRO A 1 86 ? 14.322 -9.827 -9.433 1.00 55.22 86 PRO A C 1
ATOM 650 O O . PRO A 1 86 ? 13.823 -10.170 -8.359 1.00 55.22 86 PRO A O 1
ATOM 653 N N . GLU A 1 87 ? 14.533 -10.680 -10.443 1.00 58.16 87 GLU A N 1
ATOM 654 C CA . GLU A 1 87 ? 14.094 -12.095 -10.482 1.00 58.16 87 GLU A CA 1
ATOM 655 C C . GLU A 1 87 ? 14.508 -12.921 -9.248 1.00 58.16 87 GLU A C 1
ATOM 657 O O . GLU A 1 87 ? 13.892 -13.934 -8.929 1.00 58.16 87 GLU A O 1
ATOM 662 N N . ASN A 1 88 ? 15.532 -12.472 -8.521 1.00 60.44 88 ASN A N 1
ATOM 663 C CA . ASN A 1 88 ? 16.093 -13.156 -7.357 1.00 60.44 88 ASN A CA 1
ATOM 664 C C . ASN A 1 88 ? 15.372 -12.839 -6.034 1.00 60.44 88 ASN A C 1
ATOM 666 O O . ASN A 1 88 ? 15.814 -13.290 -4.975 1.00 60.44 88 ASN A O 1
ATOM 670 N N . MET A 1 89 ? 14.308 -12.030 -6.051 1.00 57.12 89 MET A N 1
ATOM 671 C CA . MET A 1 89 ? 13.556 -11.696 -4.843 1.00 57.12 89 MET A CA 1
ATOM 672 C C . MET A 1 89 ? 12.406 -12.693 -4.617 1.00 57.12 89 MET A C 1
ATOM 674 O O . MET A 1 89 ? 11.698 -13.022 -5.569 1.00 57.12 89 MET A O 1
ATOM 678 N N . PRO A 1 90 ? 12.167 -13.156 -3.373 1.00 57.19 90 PRO A N 1
ATOM 679 C CA . PRO A 1 90 ? 11.042 -14.035 -3.079 1.00 57.19 90 PRO A CA 1
ATOM 680 C C . PRO A 1 90 ? 9.705 -13.426 -3.531 1.00 57.19 90 PRO A C 1
ATOM 682 O O . PRO A 1 90 ? 9.516 -12.211 -3.388 1.00 57.19 90 PRO A O 1
ATOM 685 N N . PRO A 1 91 ? 8.766 -14.246 -4.037 1.00 64.56 91 PRO A N 1
ATOM 686 C CA . PRO A 1 91 ? 7.436 -13.770 -4.385 1.00 64.56 91 PRO A CA 1
ATOM 687 C C . PRO A 1 91 ? 6.733 -13.241 -3.130 1.00 64.56 91 PRO A C 1
ATOM 689 O O . PRO A 1 91 ? 6.561 -13.963 -2.148 1.00 64.56 91 PRO A O 1
ATOM 692 N N . ASP A 1 92 ? 6.325 -11.973 -3.167 1.00 72.88 92 ASP A N 1
ATOM 693 C CA . ASP A 1 92 ? 5.475 -11.366 -2.144 1.00 72.88 92 ASP A CA 1
ATOM 694 C C . ASP A 1 92 ? 4.024 -11.395 -2.657 1.00 72.88 92 ASP A C 1
ATOM 696 O O . ASP A 1 92 ? 3.738 -10.771 -3.684 1.00 72.88 92 ASP A O 1
ATOM 700 N N . PRO A 1 93 ? 3.092 -12.097 -1.984 1.00 72.50 93 PRO A N 1
ATOM 701 C CA . PRO A 1 93 ? 1.701 -12.206 -2.433 1.00 72.50 93 PRO A CA 1
ATOM 702 C C . PRO A 1 93 ? 0.968 -10.856 -2.487 1.00 72.50 93 PRO A C 1
ATOM 704 O O . PRO A 1 93 ? -0.080 -10.747 -3.127 1.00 72.50 93 PRO A O 1
ATOM 707 N N . LYS A 1 94 ? 1.510 -9.820 -1.835 1.00 77.44 94 LYS A N 1
ATOM 708 C CA . LYS A 1 94 ? 0.972 -8.457 -1.832 1.00 77.44 94 LYS A CA 1
ATOM 709 C C . LYS A 1 94 ? 1.499 -7.612 -2.994 1.00 77.44 94 LYS A C 1
ATOM 711 O O . LYS A 1 94 ? 1.149 -6.440 -3.083 1.00 77.44 94 LYS A O 1
ATOM 716 N N . ARG A 1 95 ? 2.330 -8.150 -3.893 1.00 76.88 95 ARG A N 1
ATOM 717 C CA . ARG A 1 95 ? 2.858 -7.410 -5.052 1.00 76.88 95 ARG A CA 1
ATOM 718 C C . ARG A 1 95 ? 2.033 -7.608 -6.307 1.00 76.88 95 ARG A C 1
ATOM 720 O O . ARG A 1 95 ? 1.956 -8.719 -6.811 1.00 76.88 95 ARG A O 1
ATOM 727 N N . CYS A 1 96 ? 1.498 -6.513 -6.840 1.00 74.69 96 CYS A N 1
ATOM 728 C CA . CYS A 1 96 ? 0.947 -6.378 -8.190 1.00 74.69 96 CYS A CA 1
ATOM 729 C C . CYS A 1 96 ? -0.012 -7.496 -8.655 1.00 74.69 96 CYS A C 1
ATOM 731 O O . CYS A 1 96 ? -0.213 -7.669 -9.853 1.00 74.69 96 CYS A O 1
ATOM 733 N N . THR A 1 97 ? -0.631 -8.258 -7.744 1.00 74.69 97 THR A N 1
ATOM 734 C CA . THR A 1 97 ? -1.453 -9.422 -8.113 1.00 74.69 97 THR A CA 1
ATOM 735 C C . THR A 1 97 ? -2.804 -9.011 -8.694 1.00 74.69 97 THR A C 1
ATOM 737 O O . THR A 1 97 ? -3.333 -9.703 -9.561 1.00 74.69 97 THR A O 1
ATOM 740 N N . ALA A 1 98 ? -3.367 -7.885 -8.242 1.00 78.38 98 ALA A N 1
ATOM 741 C CA . ALA A 1 98 ? -4.599 -7.312 -8.779 1.00 78.38 98 ALA A CA 1
ATOM 742 C C . ALA A 1 98 ? -4.718 -5.828 -8.402 1.00 78.38 98 ALA A C 1
ATOM 744 O O . ALA A 1 98 ? -5.335 -5.502 -7.392 1.00 78.38 98 ALA A O 1
ATOM 745 N N . CYS A 1 99 ? -4.146 -4.933 -9.206 1.00 82.62 99 CYS A N 1
ATOM 746 C CA . CYS A 1 99 ? -4.156 -3.492 -8.947 1.00 82.62 99 CYS A CA 1
ATOM 747 C C . CYS A 1 99 ? -5.274 -2.762 -9.718 1.00 82.62 99 CYS A C 1
ATOM 749 O O . CYS A 1 99 ? -5.403 -2.985 -10.921 1.00 82.62 99 CYS A O 1
ATOM 751 N N . PRO A 1 100 ? -6.063 -1.874 -9.078 1.00 87.50 100 PRO A N 1
ATOM 752 C CA . PRO A 1 100 ? -6.163 -1.675 -7.632 1.00 87.50 100 PRO A CA 1
ATOM 753 C C . PRO A 1 100 ? -6.808 -2.886 -6.930 1.00 87.50 100 PRO A C 1
ATOM 755 O O . PRO A 1 100 ? -7.590 -3.630 -7.549 1.00 87.50 100 PRO A O 1
ATOM 758 N N . PRO A 1 101 ? -6.521 -3.089 -5.631 1.00 87.75 101 PRO A N 1
ATOM 759 C CA . PRO A 1 101 ? -6.960 -4.278 -4.921 1.00 87.75 101 PRO A CA 1
ATOM 760 C C . PRO A 1 101 ? -8.495 -4.334 -4.818 1.00 87.75 101 PRO A C 1
ATOM 762 O O . PRO A 1 101 ? -9.163 -3.295 -4.860 1.00 87.75 101 PRO A O 1
ATOM 765 N N . PRO A 1 102 ? -9.099 -5.534 -4.703 1.00 88.12 102 PRO A N 1
ATOM 766 C CA . PRO A 1 102 ? -10.554 -5.684 -4.703 1.00 88.12 102 PRO A CA 1
ATOM 767 C C . PRO A 1 102 ? -11.274 -4.823 -3.657 1.00 88.12 102 PRO A C 1
ATOM 769 O O . PRO A 1 102 ? -12.355 -4.312 -3.945 1.00 88.12 102 PRO A O 1
ATOM 772 N N . GLN A 1 103 ? -10.673 -4.618 -2.474 1.00 86.81 103 GLN A N 1
ATOM 773 C CA . GLN A 1 103 ? -11.285 -3.807 -1.413 1.00 86.81 103 GLN A CA 1
ATOM 774 C C . GLN A 1 103 ? -11.378 -2.324 -1.811 1.00 86.81 103 GLN A C 1
ATOM 776 O O . GLN A 1 103 ? -12.369 -1.665 -1.493 1.00 86.81 103 GLN A O 1
ATOM 781 N N . TRP A 1 104 ? -10.392 -1.824 -2.569 1.00 89.50 104 TRP A N 1
ATOM 782 C CA . TRP A 1 104 ? -10.431 -0.484 -3.154 1.00 89.50 104 TRP A CA 1
ATOM 783 C C . TRP A 1 104 ? -11.506 -0.387 -4.234 1.00 89.50 104 TRP A C 1
ATOM 785 O O . TRP A 1 104 ? -12.371 0.476 -4.160 1.00 89.50 104 TRP A O 1
ATOM 795 N N . ARG A 1 105 ? -11.515 -1.312 -5.205 1.00 88.56 105 ARG A N 1
ATOM 796 C CA . ARG A 1 105 ? -12.487 -1.294 -6.319 1.00 88.56 105 ARG A CA 1
ATOM 797 C C . ARG A 1 105 ? -13.941 -1.330 -5.860 1.00 88.56 105 ARG A C 1
ATOM 799 O O . ARG A 1 105 ? -14.800 -0.761 -6.522 1.00 88.56 105 ARG A O 1
ATOM 806 N N . ALA A 1 106 ? -14.215 -2.015 -4.753 1.00 85.56 106 ALA A N 1
ATOM 807 C CA . ALA A 1 106 ? -15.555 -2.100 -4.186 1.00 85.56 106 ALA A CA 1
ATOM 808 C C . ALA A 1 106 ? -16.034 -0.781 -3.557 1.00 85.56 106 ALA A C 1
ATOM 810 O O . ALA A 1 106 ? -17.238 -0.559 -3.464 1.00 85.56 106 ALA A O 1
ATOM 811 N N . SER A 1 107 ? -15.106 0.072 -3.121 1.00 84.44 107 SER A N 1
ATOM 812 C CA . SER A 1 107 ? -15.412 1.245 -2.294 1.00 84.44 107 SER A CA 1
ATOM 813 C C . SER A 1 107 ? -15.127 2.569 -3.005 1.00 84.44 107 SER A C 1
ATOM 815 O O . SER A 1 107 ? -15.650 3.603 -2.597 1.00 84.44 107 SER A O 1
ATOM 817 N N . CYS A 1 108 ? -14.302 2.546 -4.054 1.00 80.19 108 CYS A N 1
ATOM 818 C CA . CYS A 1 108 ? -13.685 3.728 -4.640 1.00 80.19 108 CYS A CA 1
ATOM 819 C C . CYS A 1 108 ? -13.692 3.642 -6.170 1.00 80.19 108 CYS A C 1
ATOM 821 O O . CYS A 1 108 ? -13.372 2.582 -6.719 1.00 80.19 108 CYS A O 1
ATOM 823 N N . PRO A 1 109 ? -13.974 4.749 -6.880 1.00 67.69 109 PRO A N 1
ATOM 824 C CA . PRO A 1 109 ? -13.641 4.840 -8.294 1.00 67.69 109 PRO A CA 1
ATOM 825 C C . PRO A 1 109 ? -12.117 4.737 -8.485 1.00 67.69 109 PRO A C 1
ATOM 827 O O . PRO A 1 109 ? -11.341 4.993 -7.558 1.00 67.69 109 PRO A O 1
ATOM 830 N N . SER A 1 110 ? -11.691 4.319 -9.679 1.00 58.75 110 SER A N 1
ATOM 831 C CA . SER A 1 110 ? -10.272 4.273 -10.044 1.00 58.75 110 SER A CA 1
ATOM 832 C C . SER A 1 110 ? -9.615 5.636 -9.771 1.00 58.75 110 SER A C 1
ATOM 834 O O . SER A 1 110 ? -10.217 6.646 -10.146 1.00 58.75 110 SER A O 1
ATOM 836 N N . PRO A 1 111 ? -8.456 5.673 -9.086 1.00 55.47 111 PRO A N 1
ATOM 837 C CA . PRO A 1 111 ? -7.730 6.9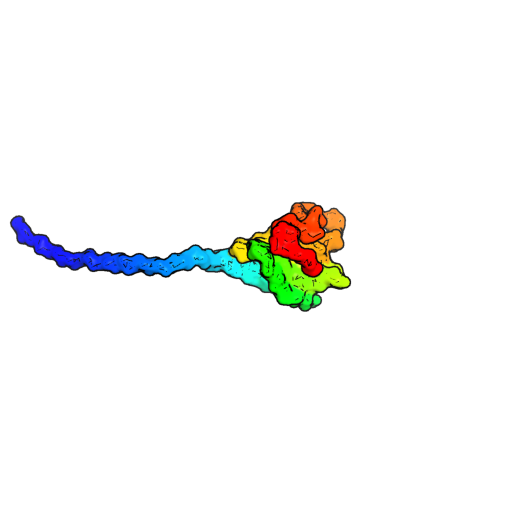12 -8.823 1.00 55.47 111 PRO A CA 1
ATOM 838 C C . PRO A 1 111 ? -7.171 7.537 -10.106 1.00 55.47 111 PRO A C 1
ATOM 840 O O . PRO A 1 111 ? -6.965 6.789 -11.092 1.00 55.47 111 PRO A O 1
#

Sequence (111 aa):
MMRTIGFLFLTLLAACTPALQQQDVSKLHQIIQKIYLSPGNECKAPVICGDTVAVDCGTERDLPLVYFNNRDGEVIMYCGGACDVPENMPPDPKRCTACPPPQWRASCPSP

Secondary structure (DSSP, 8-state):
---------------------HHHHHHHHHHHHHHHTSTT--PPPPEEETTEEEEES-GGGT--EEEEETTT--EEEEEESSSS--TTSPPPTTBSSSSSPHHHHHHS---

Foldseek 3Di:
DDDDDDDDPVDPPPPPDPPLDPPQVVLLVVVCCVLCVPPPFPWDDWDDWDQKIWIHRPQVVQDWIWIAGNRRRHTQAIQGVQVPDPPPDDDDPRYNPDPPDPVCVVTHDDD